Protein AF-A0AAE3G8G1-F1 (afdb_monomer_lite)

Secondary structure (DSSP, 8-state):
--HHHHHHHHHHHHHHHHHHHHHHHHHHHHHHHHHHS-S---HHHHHHHHHHHHHHHHHHHHHHHHHHHHHHHHHHHHHHHHHHHHHHHHHT-PPPHHHHHHHHHHHHHHHHHHHHHHHHHHHHHHHHHHHHHHH--

pLDDT: mean 70.7, std 9.09, range [40.38, 85.81]

Radius of gyration: 21.9 Å; chains: 1; bounding box: 63×30×54 Å

Foldseek 3Di:
DPPVVVVVVVVVVVVVVVCLVVVLVVVVVVLVVDLVPDPDDDPVVSVVSVVVNVVVVVLSVQLVVQLVVLVVVLVVVVVVVVVCCVCCVVVPDHDDPVVVVVSVVVSVVSSVCSNCVSVVVVVVVVVVVVVVVVVVD

Organism: NCBI:txid414046

Structure (mmCIF, N/CA/C/O backbone):
data_AF-A0AAE3G8G1-F1
#
_entry.id   AF-A0AAE3G8G1-F1
#
loop_
_atom_site.group_PDB
_atom_site.id
_atom_site.type_symbol
_atom_site.label_atom_id
_atom_site.label_alt_id
_atom_site.label_comp_id
_atom_site.label_asym_id
_atom_site.label_entity_id
_atom_site.label_seq_id
_atom_site.pdbx_PDB_ins_code
_atom_site.Cartn_x
_atom_site.Cartn_y
_atom_site.Cartn_z
_atom_site.occupancy
_atom_site.B_iso_or_equiv
_atom_site.auth_seq_id
_atom_site.auth_comp_id
_atom_site.auth_asym_id
_atom_site.auth_atom_id
_atom_site.pdbx_PDB_model_num
ATOM 1 N N . MET A 1 1 ? 11.508 15.624 -24.464 1.00 40.38 1 MET A N 1
ATOM 2 C CA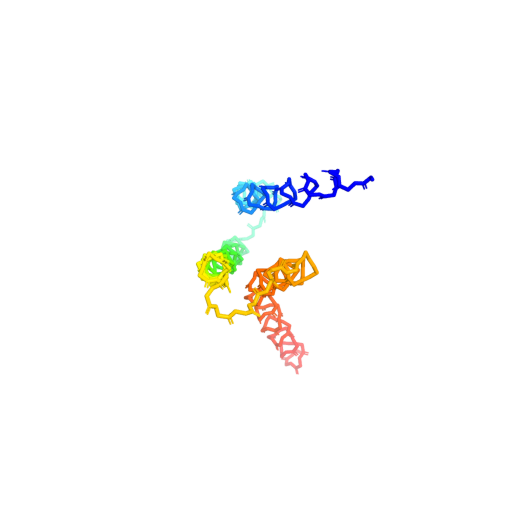 . MET A 1 1 ? 10.671 16.016 -23.299 1.00 40.38 1 MET A CA 1
ATOM 3 C C . MET A 1 1 ? 10.308 14.791 -22.432 1.00 40.38 1 MET A C 1
ATOM 5 O O . MET A 1 1 ? 9.138 14.496 -22.255 1.00 40.38 1 MET A O 1
ATOM 9 N N . THR A 1 2 ? 11.286 14.052 -21.883 1.00 49.50 2 THR A N 1
ATOM 10 C CA . THR A 1 2 ? 11.066 12.715 -21.257 1.00 49.50 2 THR A CA 1
ATOM 11 C C . THR A 1 2 ? 11.574 12.580 -19.811 1.00 49.50 2 THR A C 1
ATOM 13 O O . THR A 1 2 ? 11.346 11.559 -19.169 1.00 49.50 2 THR A O 1
ATOM 16 N N . ASN A 1 3 ? 12.218 13.611 -19.249 1.00 48.66 3 ASN A N 1
ATOM 17 C CA . ASN A 1 3 ? 12.781 13.559 -17.889 1.00 48.66 3 ASN A CA 1
ATOM 18 C C . ASN A 1 3 ? 11.755 13.832 -16.769 1.00 48.66 3 ASN A C 1
ATOM 20 O O . ASN A 1 3 ? 11.945 13.409 -15.627 1.00 48.66 3 ASN A O 1
ATOM 24 N N . SER A 1 4 ? 10.662 14.536 -17.071 1.00 52.16 4 SER A N 1
ATOM 25 C CA . SER A 1 4 ? 9.677 14.967 -16.066 1.00 52.16 4 SER A CA 1
ATOM 26 C C . SER A 1 4 ? 8.727 13.844 -15.639 1.00 52.16 4 SER A C 1
ATOM 28 O O . SER A 1 4 ? 8.333 13.777 -14.475 1.00 52.16 4 SER A O 1
ATOM 30 N N . THR A 1 5 ? 8.411 12.918 -16.546 1.00 53.00 5 THR A N 1
ATOM 31 C CA . THR A 1 5 ? 7.528 11.769 -16.293 1.00 53.00 5 THR A CA 1
ATOM 32 C C . THR A 1 5 ? 8.173 10.752 -15.352 1.00 53.00 5 THR A C 1
ATOM 34 O O . THR A 1 5 ? 7.541 10.335 -14.387 1.00 53.00 5 THR A O 1
ATOM 37 N N . HIS A 1 6 ? 9.464 10.449 -15.527 1.00 52.62 6 HIS A N 1
ATOM 38 C CA . HIS A 1 6 ? 10.210 9.535 -14.648 1.00 52.62 6 HIS A CA 1
ATOM 39 C C . HIS A 1 6 ? 10.344 10.051 -13.205 1.00 52.62 6 HIS A C 1
ATOM 41 O O . HIS A 1 6 ? 10.231 9.283 -12.242 1.00 52.62 6 HIS A O 1
ATOM 47 N N . LYS A 1 7 ? 10.558 11.365 -13.040 1.00 58.09 7 LYS A N 1
ATOM 48 C CA . LYS A 1 7 ? 10.543 12.023 -11.723 1.00 58.09 7 LYS A CA 1
ATOM 49 C C . LYS A 1 7 ? 9.142 11.991 -11.110 1.00 58.09 7 LYS A C 1
ATOM 51 O O . LYS A 1 7 ? 9.017 11.743 -9.913 1.00 58.09 7 LYS A O 1
ATOM 56 N N . GLY A 1 8 ? 8.107 12.179 -11.930 1.00 60.53 8 GLY A N 1
ATOM 57 C CA . GLY A 1 8 ? 6.704 12.068 -11.533 1.00 60.53 8 GLY A CA 1
ATOM 58 C C . GLY A 1 8 ? 6.363 10.694 -10.958 1.00 60.53 8 GLY A C 1
ATOM 59 O O . GLY A 1 8 ? 5.863 10.619 -9.840 1.00 60.53 8 GLY A O 1
ATOM 60 N N . THR A 1 9 ? 6.715 9.607 -11.650 1.00 58.88 9 THR A N 1
ATOM 61 C CA . THR A 1 9 ? 6.405 8.236 -11.208 1.00 58.88 9 THR A CA 1
ATOM 62 C C . THR A 1 9 ? 7.154 7.843 -9.934 1.00 58.88 9 THR A C 1
ATOM 64 O O . THR A 1 9 ? 6.548 7.285 -9.020 1.00 58.88 9 THR A O 1
ATOM 67 N N . LYS A 1 10 ? 8.449 8.185 -9.811 1.00 59.44 10 LYS A N 1
ATOM 68 C CA . LYS A 1 10 ? 9.209 7.951 -8.565 1.00 59.44 10 LYS A CA 1
ATOM 69 C C . LYS A 1 10 ? 8.619 8.724 -7.389 1.00 59.44 10 LYS A C 1
ATOM 71 O O . LYS A 1 10 ? 8.489 8.175 -6.296 1.00 59.44 10 LYS A O 1
ATOM 76 N N . ARG A 1 11 ? 8.248 9.989 -7.610 1.00 67.19 11 ARG A N 1
ATOM 77 C CA . ARG A 1 11 ? 7.630 10.830 -6.581 1.00 67.19 11 ARG A CA 1
ATOM 78 C C . ARG A 1 11 ? 6.263 10.289 -6.174 1.00 67.19 11 ARG A C 1
ATOM 80 O O . ARG A 1 11 ? 5.976 10.271 -4.984 1.00 67.19 11 ARG A O 1
ATOM 87 N N . LEU A 1 12 ? 5.478 9.791 -7.128 1.00 64.62 12 LEU A N 1
ATOM 88 C CA . LEU A 1 12 ? 4.185 9.163 -6.872 1.00 64.62 12 LEU A CA 1
ATOM 89 C C . LEU A 1 12 ? 4.342 7.894 -6.027 1.00 64.62 12 LEU A C 1
ATOM 91 O O . LEU A 1 12 ? 3.682 7.772 -5.008 1.00 64.62 12 LEU A O 1
ATOM 95 N N . ALA A 1 13 ? 5.266 6.997 -6.383 1.00 60.00 13 ALA A N 1
ATOM 96 C CA . ALA A 1 13 ? 5.528 5.779 -5.613 1.00 60.00 13 ALA A CA 1
ATOM 97 C C . ALA A 1 13 ? 5.978 6.093 -4.174 1.00 60.00 13 ALA A C 1
ATOM 99 O O . ALA A 1 13 ? 5.420 5.566 -3.214 1.00 60.00 13 ALA A O 1
ATOM 100 N N . MET A 1 14 ? 6.928 7.020 -4.016 1.00 64.50 14 MET A N 1
ATOM 101 C CA . MET A 1 14 ? 7.360 7.546 -2.714 1.00 64.50 14 MET A CA 1
ATOM 102 C C . MET A 1 14 ? 6.203 8.152 -1.911 1.00 64.50 14 MET A C 1
ATOM 104 O O . MET A 1 14 ? 6.114 7.970 -0.698 1.00 64.50 14 MET A O 1
ATOM 108 N N . GLN A 1 15 ? 5.321 8.893 -2.579 1.00 69.56 15 GLN A N 1
ATOM 109 C CA . GLN A 1 15 ? 4.169 9.531 -1.957 1.00 69.56 15 GLN A CA 1
ATOM 110 C C . GLN A 1 15 ? 3.117 8.500 -1.541 1.00 69.56 15 GLN A C 1
ATOM 112 O O . GLN A 1 15 ? 2.589 8.615 -0.441 1.00 69.56 15 GLN A O 1
ATOM 117 N N . THR A 1 16 ? 2.884 7.457 -2.338 1.00 63.88 16 THR A N 1
ATOM 118 C CA . THR A 1 16 ? 2.032 6.319 -1.973 1.00 63.88 16 THR A CA 1
ATOM 119 C C . THR A 1 16 ? 2.571 5.605 -0.739 1.00 63.88 16 THR A C 1
ATOM 121 O O . THR A 1 16 ? 1.811 5.380 0.196 1.00 63.88 16 THR A O 1
ATOM 124 N N . VAL A 1 17 ? 3.879 5.322 -0.679 1.00 63.50 17 VAL A N 1
ATOM 125 C CA . VAL A 1 17 ? 4.515 4.706 0.501 1.00 63.50 17 VAL A CA 1
ATOM 126 C C . VAL A 1 17 ? 4.356 5.598 1.734 1.00 63.50 17 VAL A C 1
ATOM 128 O O . VAL A 1 17 ? 3.916 5.126 2.778 1.00 63.50 17 VAL A O 1
ATOM 131 N N . ARG A 1 18 ? 4.641 6.903 1.615 1.00 66.06 18 ARG A N 1
ATOM 132 C CA . ARG A 1 18 ? 4.462 7.860 2.721 1.00 66.06 18 ARG A CA 1
ATOM 133 C C . ARG A 1 18 ? 3.015 7.930 3.197 1.00 66.06 18 ARG A C 1
ATOM 135 O O . ARG A 1 18 ? 2.773 7.899 4.399 1.00 66.06 18 ARG A O 1
ATOM 142 N N . LEU A 1 19 ? 2.060 8.011 2.272 1.00 68.06 19 LEU A N 1
ATOM 143 C CA . LEU A 1 19 ? 0.637 8.056 2.600 1.00 68.06 19 LEU A CA 1
ATOM 144 C C . LEU A 1 19 ? 0.190 6.769 3.275 1.00 68.06 19 LEU A C 1
ATOM 146 O O . LEU A 1 19 ? -0.519 6.824 4.269 1.00 68.06 19 LEU A O 1
ATOM 150 N N . ALA A 1 20 ? 0.630 5.617 2.792 1.00 61.53 20 ALA A N 1
ATOM 151 C CA . ALA A 1 20 ? 0.200 4.361 3.367 1.00 61.53 20 ALA A CA 1
ATOM 152 C C . ALA A 1 20 ? 0.884 4.046 4.726 1.00 61.53 20 ALA A C 1
ATOM 154 O O . ALA A 1 20 ? 0.337 3.275 5.504 1.00 61.53 20 ALA A O 1
ATOM 155 N N . VAL A 1 21 ? 1.953 4.753 5.121 1.00 67.44 21 VAL A N 1
ATOM 156 C CA . VAL A 1 21 ? 2.401 4.793 6.535 1.00 67.44 21 VAL A CA 1
ATOM 157 C C . VAL A 1 21 ? 1.618 5.822 7.366 1.00 67.44 21 VAL A C 1
ATOM 159 O O . VAL A 1 21 ? 1.235 5.544 8.501 1.00 67.44 21 VAL A O 1
ATOM 162 N N . ALA A 1 22 ? 1.368 7.017 6.823 1.00 69.81 22 ALA A N 1
ATOM 163 C CA . ALA A 1 22 ? 0.800 8.136 7.579 1.00 69.81 22 ALA A CA 1
ATOM 164 C C . ALA A 1 22 ? -0.723 8.035 7.796 1.00 69.81 22 ALA A C 1
ATOM 166 O O . ALA A 1 22 ? -1.237 8.406 8.852 1.00 69.81 22 ALA A O 1
ATOM 167 N N . VAL A 1 23 ? -1.464 7.533 6.806 1.00 73.19 23 VAL A N 1
ATOM 168 C CA . VAL A 1 23 ? -2.935 7.478 6.820 1.00 73.19 23 VAL A CA 1
ATOM 169 C C . VAL A 1 23 ? -3.480 6.607 7.961 1.00 73.19 23 VAL A C 1
ATOM 171 O O . VAL A 1 23 ? -4.374 7.091 8.659 1.00 73.19 23 VAL A O 1
ATOM 174 N N . PRO A 1 24 ? -2.957 5.392 8.239 1.00 63.59 24 PRO A N 1
ATOM 175 C CA . PRO A 1 24 ? -3.430 4.578 9.362 1.00 63.59 24 PRO A CA 1
ATOM 176 C C . PRO A 1 24 ? -3.324 5.289 10.710 1.00 63.59 24 PRO A C 1
ATOM 178 O O . PRO A 1 24 ? -4.245 5.193 11.517 1.00 63.59 24 PRO A O 1
ATOM 181 N N . GLN A 1 25 ? -2.243 6.046 10.933 1.00 69.81 25 GLN A N 1
ATOM 182 C CA . GLN A 1 25 ? -2.028 6.785 12.179 1.00 69.81 25 GLN A CA 1
ATOM 183 C C . GLN A 1 25 ? -3.032 7.931 12.348 1.00 69.81 25 GLN A C 1
ATOM 185 O O . GLN A 1 25 ? -3.586 8.137 13.425 1.00 69.81 25 GLN A O 1
ATOM 190 N N . VAL A 1 26 ? -3.316 8.675 11.277 1.00 77.06 26 VAL A N 1
ATOM 191 C CA . VAL A 1 26 ? -4.297 9.769 11.336 1.00 77.06 26 VAL A CA 1
ATOM 192 C C . VAL A 1 26 ? -5.710 9.222 11.528 1.00 77.06 26 VAL A C 1
ATOM 194 O O . VAL A 1 26 ? -6.487 9.779 12.305 1.00 77.06 26 VAL A O 1
ATOM 197 N N . VAL A 1 27 ? -6.054 8.128 10.844 1.00 71.81 27 VAL A N 1
ATOM 198 C CA . VAL A 1 27 ? -7.362 7.478 10.985 1.00 71.81 27 VAL A CA 1
ATOM 199 C C . VAL A 1 27 ? -7.538 6.918 12.394 1.00 71.81 27 VAL A C 1
ATOM 201 O O . VAL A 1 27 ? -8.585 7.158 12.989 1.00 71.81 27 VAL A O 1
ATOM 204 N N . SER A 1 28 ? -6.530 6.253 12.966 1.00 64.25 28 SER A N 1
ATOM 205 C CA . SER A 1 28 ? -6.617 5.704 14.324 1.00 64.25 28 SER A CA 1
ATOM 206 C C . SER A 1 28 ? -6.800 6.801 15.375 1.00 64.25 28 SER A C 1
ATOM 208 O O . SER A 1 28 ? -7.711 6.704 16.196 1.00 64.25 28 SER A O 1
ATOM 210 N N . ILE A 1 29 ? -6.036 7.897 15.295 1.00 77.44 29 ILE A N 1
ATOM 211 C CA . ILE A 1 29 ? -6.197 9.055 16.190 1.00 77.44 29 ILE A CA 1
ATOM 212 C C . ILE A 1 29 ? -7.592 9.677 16.037 1.00 77.44 29 ILE A C 1
ATOM 214 O O . ILE A 1 29 ? -8.221 10.036 17.032 1.00 77.44 29 ILE A O 1
ATOM 218 N N . ARG A 1 30 ? -8.112 9.797 14.807 1.00 71.50 30 ARG A N 1
ATOM 219 C CA . ARG A 1 30 ? -9.462 10.335 14.560 1.00 71.50 30 ARG A CA 1
ATOM 220 C C . ARG A 1 30 ? -10.560 9.412 15.074 1.00 71.50 30 ARG A C 1
ATOM 222 O O . ARG A 1 30 ? -11.529 9.913 15.629 1.00 71.50 30 ARG A O 1
ATOM 229 N N . MET A 1 31 ? -10.409 8.097 14.935 1.00 65.50 31 MET A N 1
ATOM 230 C CA . MET A 1 31 ? -11.345 7.124 15.505 1.00 65.50 31 MET A CA 1
ATOM 231 C C . MET A 1 31 ? -11.319 7.165 17.034 1.00 65.50 31 MET A C 1
ATOM 233 O O . MET A 1 31 ? -12.380 7.196 17.648 1.00 65.50 31 MET A O 1
ATOM 237 N N . ALA A 1 32 ? -10.132 7.251 17.642 1.00 68.38 32 ALA A N 1
ATOM 238 C CA . ALA A 1 32 ? -9.988 7.410 19.086 1.00 68.38 32 ALA A CA 1
ATOM 239 C C . ALA A 1 32 ? -10.665 8.699 19.575 1.00 68.38 32 ALA A C 1
ATOM 241 O O . ALA A 1 32 ? -11.446 8.658 20.518 1.00 68.38 32 ALA A O 1
ATOM 242 N N . ARG A 1 33 ? -10.452 9.831 18.888 1.00 68.56 33 ARG A N 1
ATOM 243 C CA . ARG A 1 33 ? -11.153 11.087 19.203 1.00 68.56 33 ARG A CA 1
ATOM 244 C C . ARG A 1 33 ? -12.664 10.954 19.043 1.00 68.56 33 ARG A C 1
ATOM 246 O O . ARG A 1 33 ? -13.385 11.345 19.940 1.00 68.56 33 ARG A O 1
ATOM 253 N N . MET A 1 34 ? -13.153 10.349 17.964 1.00 64.88 34 MET A N 1
ATOM 254 C CA . MET A 1 34 ? -14.592 10.164 17.738 1.00 64.88 34 MET A CA 1
ATOM 255 C C . MET A 1 34 ? -15.246 9.295 18.826 1.00 64.88 34 MET A C 1
ATOM 257 O O . MET A 1 34 ? -16.339 9.614 19.282 1.00 64.88 34 MET A O 1
ATOM 261 N N . ALA A 1 35 ? -14.549 8.257 19.300 1.00 66.06 35 ALA A N 1
ATOM 262 C CA . ALA A 1 35 ? -14.986 7.444 20.435 1.00 66.06 35 ALA A CA 1
ATOM 263 C C . ALA A 1 35 ? -15.009 8.228 21.764 1.00 66.06 35 ALA A C 1
ATOM 265 O O . ALA A 1 35 ? -15.806 7.911 22.645 1.00 66.06 35 ALA A O 1
ATOM 266 N N . LEU A 1 36 ? -14.153 9.246 21.901 1.00 67.75 36 LEU A N 1
ATOM 267 C CA . LEU A 1 36 ? -14.043 10.103 23.086 1.00 67.75 36 LEU A CA 1
ATOM 268 C C . LEU A 1 36 ? -14.943 11.356 23.031 1.00 67.75 36 LEU A C 1
ATOM 270 O O . LEU A 1 36 ? -15.239 11.921 24.077 1.00 67.75 36 LEU A O 1
ATOM 274 N N . SER A 1 37 ? -15.373 11.805 21.846 1.00 65.31 37 SER A N 1
ATOM 275 C CA . SER A 1 37 ? -16.040 13.106 21.629 1.00 65.31 37 SER A CA 1
ATOM 276 C C . SER A 1 37 ? -17.573 13.055 21.503 1.00 65.31 37 SER A C 1
ATOM 278 O O . SER A 1 37 ? -18.168 14.038 21.072 1.00 65.31 37 SER A O 1
ATOM 280 N N . GLY A 1 38 ? -18.238 11.937 21.799 1.00 61.78 38 GLY A N 1
ATOM 281 C CA . GLY A 1 38 ? -19.642 11.760 21.395 1.00 61.78 38 GLY A CA 1
ATOM 282 C C . GLY A 1 38 ? -20.664 12.715 22.049 1.00 61.78 38 GLY A C 1
ATOM 283 O O . GLY A 1 38 ? -20.483 13.106 23.201 1.00 61.78 38 GLY A O 1
ATOM 284 N N . PRO A 1 39 ? -21.823 12.967 21.403 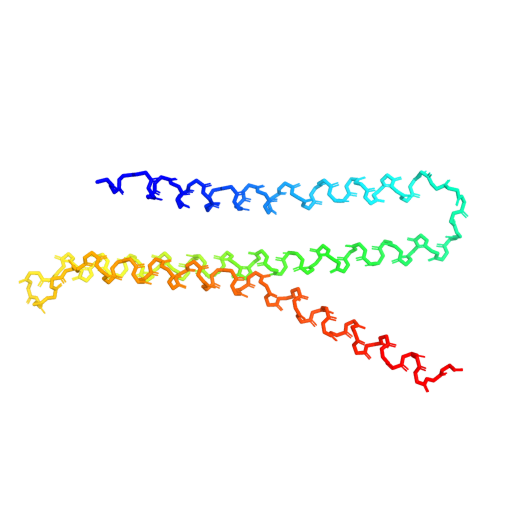1.00 69.38 39 PRO A N 1
ATOM 285 C CA . PRO A 1 39 ? -23.109 12.958 22.090 1.00 69.38 39 PRO A CA 1
ATOM 286 C C . PRO A 1 39 ? -23.436 11.493 22.446 1.00 69.38 39 PRO A C 1
ATOM 288 O O . PRO A 1 39 ? -23.815 10.693 21.599 1.00 69.38 39 PRO A O 1
ATOM 291 N N . ASN A 1 40 ? -23.139 11.138 23.695 1.00 60.56 40 ASN A N 1
ATOM 292 C CA . ASN A 1 40 ? -23.409 9.894 24.435 1.00 60.56 40 ASN A CA 1
ATOM 293 C C . ASN A 1 40 ? -23.718 8.578 23.650 1.00 60.56 40 ASN A C 1
ATOM 295 O O . ASN A 1 40 ? -24.827 8.053 23.748 1.00 60.56 40 ASN A O 1
ATOM 299 N N . PRO A 1 41 ? -22.743 7.978 22.933 1.00 64.19 41 PRO A N 1
ATOM 300 C CA . PRO A 1 41 ? -22.876 6.627 22.374 1.00 64.19 41 PRO A CA 1
ATOM 301 C C . PRO A 1 41 ? -22.974 5.571 23.487 1.00 64.19 41 PRO A C 1
ATOM 303 O O . PRO A 1 41 ? -22.227 5.641 24.477 1.00 64.19 41 PRO A O 1
ATOM 306 N N . THR A 1 42 ? -23.853 4.575 23.316 1.00 67.94 42 THR A N 1
ATOM 307 C CA . THR A 1 42 ? -24.026 3.480 24.289 1.00 67.94 42 THR A CA 1
ATOM 308 C C . THR A 1 42 ? -22.761 2.616 24.388 1.00 67.94 42 THR A C 1
ATOM 310 O O . THR A 1 42 ? -21.903 2.629 23.503 1.00 67.94 42 THR A O 1
ATOM 313 N N . SER A 1 43 ? -22.604 1.853 25.475 1.00 70.12 43 SER A N 1
ATOM 314 C CA . SER A 1 43 ? -21.441 0.967 25.669 1.00 70.12 43 SER A CA 1
ATOM 315 C C . SER A 1 43 ? -21.264 -0.031 24.517 1.00 70.12 43 SER A C 1
ATOM 317 O O . SER A 1 43 ? -20.140 -0.275 24.083 1.00 70.12 43 SER A O 1
ATOM 319 N N . ARG A 1 44 ? -22.376 -0.532 23.966 1.00 69.81 44 ARG A N 1
ATOM 320 C CA . ARG A 1 44 ? -22.406 -1.454 22.825 1.00 69.81 44 ARG A CA 1
ATOM 321 C C . ARG A 1 44 ? -21.872 -0.816 21.541 1.00 69.81 44 ARG A C 1
ATOM 323 O O . ARG A 1 44 ? -21.077 -1.445 20.845 1.00 69.81 44 ARG A O 1
ATOM 330 N N . ASP A 1 45 ? -22.241 0.434 21.267 1.00 68.75 45 ASP A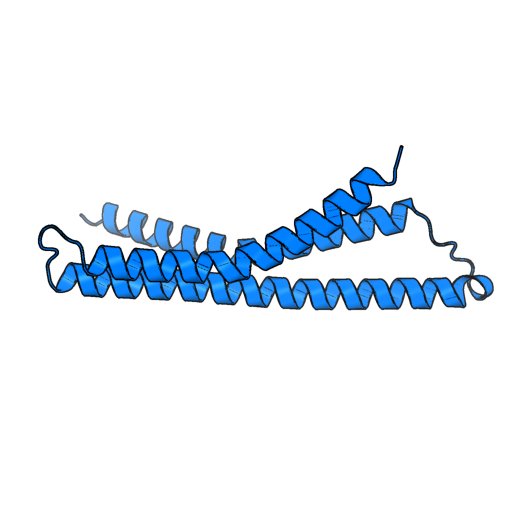 N 1
ATOM 331 C CA . ASP A 1 45 ? -21.783 1.157 20.073 1.00 68.75 45 ASP A CA 1
ATOM 332 C C . ASP A 1 45 ? -20.271 1.404 20.109 1.00 68.75 45 ASP A C 1
ATOM 334 O O . ASP A 1 45 ? -19.595 1.295 19.088 1.00 68.75 45 ASP A O 1
ATOM 338 N N . ARG A 1 46 ? -19.707 1.672 21.296 1.00 71.56 46 ARG A N 1
ATOM 339 C CA . ARG A 1 46 ? -18.254 1.857 21.470 1.00 71.56 46 ARG A CA 1
ATOM 340 C C . ARG A 1 46 ? -17.486 0.572 21.178 1.00 71.56 46 ARG A C 1
ATOM 342 O O . ARG A 1 46 ? -16.477 0.617 20.474 1.00 71.56 46 ARG A O 1
ATOM 349 N N . THR A 1 47 ? -17.963 -0.563 21.688 1.00 73.50 47 THR A N 1
ATOM 350 C CA . THR A 1 47 ? -17.349 -1.873 21.434 1.00 73.50 47 THR A CA 1
ATOM 351 C C . THR A 1 47 ? -17.410 -2.239 19.952 1.00 73.50 47 THR A C 1
ATOM 353 O O . THR A 1 47 ? -16.404 -2.667 19.387 1.00 73.50 47 THR A O 1
ATOM 356 N N . GLU A 1 48 ? -18.547 -2.007 19.291 1.00 72.25 48 GLU A N 1
ATOM 357 C CA . GLU A 1 48 ? -18.693 -2.272 17.855 1.00 72.25 48 GLU A CA 1
ATOM 358 C C . GLU A 1 48 ? -17.806 -1.345 17.008 1.00 72.25 48 GLU A C 1
ATOM 360 O O . GLU A 1 48 ? -17.186 -1.778 16.035 1.00 72.25 48 GLU A O 1
ATOM 365 N N . PHE A 1 49 ? -17.655 -0.079 17.408 1.00 72.88 49 PHE A N 1
ATOM 366 C CA . PHE A 1 49 ? -16.770 0.863 16.725 1.00 72.88 49 PHE A CA 1
ATOM 367 C C . PHE A 1 49 ? -15.292 0.478 16.862 1.00 72.88 49 PHE A C 1
ATOM 369 O O . PHE A 1 49 ? -14.542 0.556 15.885 1.00 72.88 49 PHE A O 1
ATOM 376 N N . GLN A 1 50 ? -14.868 0.023 18.048 1.00 75.88 50 GLN A N 1
ATOM 377 C CA . GLN A 1 50 ? -13.513 -0.496 18.251 1.00 75.88 50 GL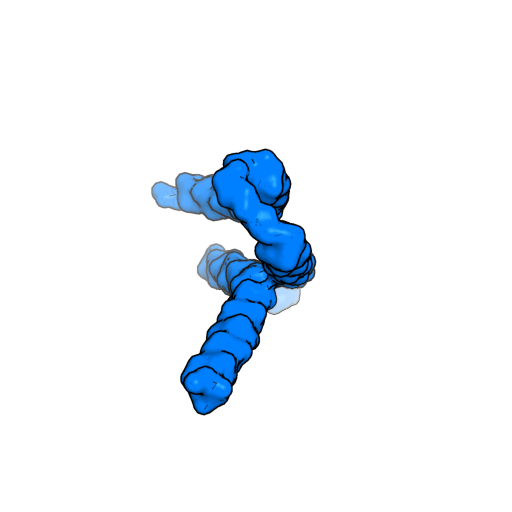N A CA 1
ATOM 378 C C . GLN A 1 50 ? -13.259 -1.744 17.408 1.00 75.88 50 GLN A C 1
ATOM 380 O O . GLN A 1 50 ? -12.229 -1.824 16.737 1.00 75.88 50 GLN A O 1
ATOM 385 N N . ARG A 1 51 ? -14.219 -2.674 17.370 1.00 77.56 51 ARG A N 1
ATOM 386 C CA . ARG A 1 51 ? -14.142 -3.876 16.536 1.00 77.56 51 ARG A CA 1
ATOM 387 C C . ARG A 1 51 ? -14.018 -3.529 15.052 1.00 77.56 51 ARG A C 1
ATOM 389 O O . ARG A 1 51 ? -13.093 -3.995 14.394 1.00 77.56 51 ARG A O 1
ATOM 396 N N . MET A 1 52 ? -14.882 -2.656 14.532 1.00 77.06 52 MET A N 1
ATOM 397 C CA . MET A 1 52 ? -14.796 -2.203 13.139 1.00 77.06 52 MET A CA 1
ATOM 398 C C . MET A 1 52 ? -13.481 -1.476 12.834 1.00 77.06 52 MET A C 1
ATOM 400 O O . MET A 1 52 ? -12.954 -1.589 11.726 1.00 77.06 52 MET A O 1
ATOM 404 N N . GLY A 1 53 ? -12.954 -0.703 13.787 1.00 74.88 53 GLY A N 1
ATOM 405 C CA . GLY A 1 53 ? -11.649 -0.057 13.664 1.00 74.88 53 GLY A CA 1
ATOM 406 C C . GLY A 1 53 ? -10.517 -1.072 13.535 1.00 74.88 53 GLY A C 1
ATOM 407 O O . GLY A 1 53 ? -9.722 -0.970 12.600 1.00 74.88 53 GLY A O 1
ATOM 408 N N . ALA A 1 54 ? -10.490 -2.079 14.411 1.00 76.00 54 ALA A N 1
ATOM 409 C CA . ALA A 1 54 ? -9.524 -3.173 14.355 1.00 76.00 54 ALA A CA 1
ATOM 410 C C . ALA A 1 54 ? -9.604 -3.928 13.016 1.00 76.00 54 ALA A C 1
ATOM 412 O O . ALA A 1 54 ? -8.591 -4.065 12.336 1.00 76.00 54 ALA A O 1
ATOM 413 N N . GLU A 1 55 ? -10.810 -4.293 12.563 1.00 76.25 55 GLU A N 1
ATOM 414 C CA . GLU A 1 55 ? -11.021 -4.986 11.281 1.00 76.25 55 GLU A CA 1
ATOM 415 C C . GLU A 1 55 ? -10.501 -4.174 10.076 1.00 76.25 55 GLU A C 1
ATOM 417 O O . GLU A 1 55 ? -9.926 -4.734 9.138 1.00 76.25 55 GLU A O 1
ATOM 422 N N . LYS A 1 56 ? -10.677 -2.843 10.084 1.00 75.81 56 LYS A N 1
ATOM 423 C CA . LYS A 1 56 ? -10.158 -1.951 9.030 1.00 75.81 56 LYS A CA 1
ATOM 424 C C . LYS A 1 56 ? -8.634 -1.827 9.075 1.00 75.81 56 LYS A C 1
ATOM 426 O O . LYS A 1 56 ? -8.007 -1.784 8.016 1.00 75.81 56 LYS A O 1
ATOM 431 N N . LEU A 1 57 ? -8.041 -1.770 10.268 1.00 75.50 57 LEU A N 1
ATOM 432 C CA . LEU A 1 57 ? -6.588 -1.702 10.446 1.00 75.50 57 LEU A CA 1
ATOM 433 C C . LEU A 1 57 ? -5.904 -3.012 10.041 1.00 75.50 57 LEU A C 1
ATOM 435 O O . LEU A 1 57 ? -4.888 -2.973 9.351 1.00 75.50 57 LEU A O 1
ATOM 439 N N . GLU A 1 58 ? -6.481 -4.163 10.379 1.00 77.50 58 GLU A N 1
ATOM 440 C CA . GLU A 1 58 ? -6.001 -5.469 9.912 1.00 77.50 58 GLU A CA 1
ATOM 441 C C . GLU A 1 58 ? -6.050 -5.573 8.386 1.00 77.50 58 GLU A C 1
ATOM 443 O O . GLU A 1 58 ? -5.073 -5.970 7.752 1.00 77.50 58 GLU A O 1
ATOM 448 N N . ALA A 1 59 ? -7.157 -5.139 7.772 1.00 73.94 59 ALA A N 1
ATOM 449 C CA . ALA A 1 59 ? -7.286 -5.101 6.317 1.00 73.94 59 ALA A CA 1
ATOM 450 C C . ALA A 1 59 ? -6.214 -4.251 5.654 1.00 73.94 59 ALA A C 1
ATOM 452 O O . ALA A 1 59 ? -5.678 -4.602 4.598 1.00 73.94 59 ALA A O 1
ATOM 453 N N . PHE A 1 60 ? -5.913 -3.123 6.285 1.00 76.50 60 PHE A N 1
ATOM 454 C CA . PHE A 1 60 ? -4.851 -2.250 5.852 1.00 76.50 60 PHE A CA 1
ATOM 455 C C . PHE A 1 60 ? -3.481 -2.929 5.980 1.00 76.50 60 PHE A C 1
ATOM 457 O O . PHE A 1 60 ? -2.716 -2.925 5.017 1.00 76.50 60 PHE A O 1
ATOM 464 N N . GLY A 1 61 ? -3.189 -3.563 7.118 1.00 72.94 61 GLY A N 1
ATOM 465 C CA . GLY A 1 61 ? -1.941 -4.294 7.352 1.00 72.94 61 GLY A CA 1
ATOM 466 C C . GLY A 1 61 ? -1.716 -5.430 6.350 1.00 72.94 61 GLY A C 1
ATOM 467 O O . GLY A 1 61 ? -0.631 -5.548 5.784 1.00 72.94 61 GLY A O 1
ATOM 468 N N . GLU A 1 62 ? -2.752 -6.214 6.049 1.00 77.31 62 GLU A N 1
ATOM 469 C CA . GLU A 1 62 ? -2.706 -7.250 5.008 1.00 77.31 62 GLU A CA 1
ATOM 470 C C . GLU A 1 62 ? -2.434 -6.666 3.620 1.00 77.31 62 GLU A C 1
ATOM 472 O O . GLU A 1 62 ? -1.612 -7.191 2.869 1.00 77.31 62 GLU A O 1
ATOM 477 N N . SER A 1 63 ? -3.102 -5.559 3.285 1.00 72.31 63 SER A N 1
ATOM 478 C CA . SER A 1 63 ? -2.915 -4.859 2.008 1.00 72.31 63 SER A CA 1
ATOM 479 C C . SER A 1 63 ? -1.493 -4.325 1.879 1.00 72.31 63 SER A C 1
ATOM 481 O O . SER A 1 63 ? -0.867 -4.453 0.829 1.00 72.31 63 SER A O 1
ATOM 483 N N . TRP A 1 64 ? -0.953 -3.780 2.967 1.00 72.31 64 TRP A N 1
ATOM 484 C CA . TRP A 1 64 ? 0.418 -3.298 3.038 1.00 72.31 64 TRP A CA 1
ATOM 485 C C . TRP A 1 64 ? 1.435 -4.430 2.862 1.00 72.31 64 TRP A C 1
ATOM 487 O O . TRP A 1 64 ? 2.347 -4.318 2.044 1.00 72.31 64 TRP A O 1
ATOM 497 N N . ASN A 1 65 ? 1.257 -5.542 3.578 1.00 76.25 65 ASN A N 1
ATOM 498 C CA . ASN A 1 65 ? 2.134 -6.708 3.483 1.00 76.25 65 ASN A CA 1
ATOM 499 C C . ASN A 1 65 ? 2.117 -7.301 2.059 1.00 76.25 65 ASN A C 1
ATOM 501 O O . ASN A 1 65 ? 3.170 -7.554 1.472 1.00 76.25 65 ASN A O 1
ATOM 505 N N . ALA A 1 66 ? 0.934 -7.418 1.450 1.00 78.56 66 ALA A N 1
ATOM 506 C CA . ALA A 1 66 ? 0.782 -7.885 0.074 1.00 78.56 66 ALA A CA 1
ATOM 507 C C . ALA A 1 66 ? 1.495 -6.972 -0.942 1.00 78.56 66 ALA A C 1
ATOM 509 O O . ALA A 1 66 ? 2.197 -7.464 -1.831 1.00 78.56 66 ALA A O 1
ATOM 510 N N . MET A 1 67 ? 1.368 -5.648 -0.796 1.00 74.94 67 MET A N 1
ATOM 511 C CA . MET A 1 67 ? 2.100 -4.680 -1.622 1.00 74.94 67 MET A CA 1
ATOM 512 C C . MET A 1 67 ? 3.614 -4.791 -1.441 1.00 74.94 67 MET A C 1
ATOM 514 O O . MET A 1 67 ? 4.341 -4.785 -2.435 1.00 74.94 67 MET A O 1
ATOM 518 N N . ALA A 1 68 ? 4.091 -4.934 -0.202 1.00 73.69 68 ALA A N 1
ATOM 519 C CA . ALA A 1 68 ? 5.511 -5.092 0.099 1.00 73.69 68 ALA A CA 1
ATOM 520 C C . ALA A 1 68 ? 6.093 -6.349 -0.571 1.00 73.69 68 ALA A C 1
ATOM 522 O O . ALA A 1 68 ? 7.123 -6.269 -1.242 1.00 73.69 68 ALA A O 1
ATOM 523 N N . TRP A 1 69 ? 5.397 -7.488 -0.490 1.00 78.12 69 TRP A N 1
ATOM 524 C CA . TRP A 1 69 ? 5.795 -8.708 -1.201 1.00 78.12 69 TRP A CA 1
ATOM 525 C C . TRP A 1 69 ? 5.825 -8.529 -2.712 1.00 78.12 69 TRP A C 1
ATOM 527 O O . TRP A 1 69 ? 6.737 -9.018 -3.380 1.00 78.12 69 TRP A O 1
ATOM 537 N N . GLN A 1 70 ? 4.843 -7.826 -3.268 1.00 80.25 70 GLN A N 1
ATOM 538 C CA . GLN A 1 70 ? 4.805 -7.583 -4.700 1.00 80.25 70 GLN A CA 1
ATOM 539 C C . GLN A 1 70 ? 5.930 -6.646 -5.158 1.00 80.25 70 GLN A C 1
ATOM 541 O O . GLN A 1 70 ? 6.522 -6.883 -6.210 1.00 80.25 70 GLN A O 1
ATOM 546 N N . MET A 1 71 ? 6.289 -5.641 -4.353 1.00 73.38 71 MET A N 1
ATOM 547 C CA . MET A 1 71 ? 7.466 -4.801 -4.597 1.00 73.38 71 MET A CA 1
ATOM 548 C C . MET A 1 71 ? 8.766 -5.608 -4.538 1.00 73.38 71 MET A C 1
ATOM 550 O O . MET A 1 71 ? 9.626 -5.427 -5.397 1.00 73.38 71 MET A O 1
ATOM 554 N N . LEU A 1 72 ? 8.907 -6.529 -3.579 1.00 79.50 72 LEU A N 1
ATOM 555 C CA . LEU A 1 72 ? 10.069 -7.421 -3.511 1.00 79.50 72 LEU A CA 1
ATOM 556 C C . LEU A 1 72 ? 10.187 -8.289 -4.770 1.00 79.50 72 LEU A C 1
ATOM 558 O O . LEU A 1 72 ? 11.269 -8.372 -5.349 1.00 79.50 72 LEU A O 1
ATOM 562 N N . ARG A 1 73 ? 9.079 -8.874 -5.245 1.00 85.25 73 ARG A N 1
ATOM 563 C CA . ARG A 1 73 ? 9.054 -9.644 -6.502 1.00 85.25 73 ARG A CA 1
ATOM 564 C C . ARG A 1 73 ? 9.408 -8.786 -7.714 1.00 85.25 73 ARG A C 1
ATOM 566 O O . ARG A 1 73 ? 10.178 -9.223 -8.563 1.00 85.25 73 ARG A O 1
ATOM 573 N N . ALA A 1 74 ? 8.887 -7.562 -7.782 1.00 78.19 74 ALA A N 1
ATOM 574 C CA . ALA A 1 74 ? 9.208 -6.627 -8.855 1.00 78.19 74 ALA A CA 1
ATOM 575 C C . ALA A 1 74 ? 10.700 -6.250 -8.864 1.00 78.19 74 ALA A C 1
ATOM 577 O O . ALA A 1 74 ? 11.314 -6.228 -9.927 1.00 78.19 74 ALA A O 1
ATOM 578 N N . ASN A 1 75 ? 11.298 -6.025 -7.689 1.00 78.38 75 ASN A N 1
ATOM 579 C CA . ASN A 1 75 ? 12.734 -5.772 -7.567 1.00 78.38 75 ASN A CA 1
ATOM 580 C C . ASN A 1 75 ? 13.568 -6.983 -7.996 1.00 78.38 75 ASN A C 1
ATOM 582 O O . ASN A 1 75 ? 14.536 -6.812 -8.726 1.00 78.38 75 ASN A O 1
ATOM 586 N N . GLN A 1 76 ? 13.187 -8.204 -7.605 1.00 84.62 76 GLN A N 1
ATOM 587 C CA . GLN A 1 76 ? 13.876 -9.419 -8.058 1.00 84.62 76 GLN A CA 1
ATOM 588 C C . GLN A 1 76 ? 13.813 -9.570 -9.583 1.00 84.62 76 GLN A C 1
ATOM 590 O O . GLN A 1 76 ? 14.837 -9.816 -10.216 1.00 84.62 76 GLN A O 1
ATOM 595 N N . ALA A 1 77 ? 12.635 -9.369 -10.182 1.00 84.75 77 ALA A N 1
ATOM 596 C CA . ALA A 1 77 ? 12.457 -9.433 -11.631 1.00 84.75 77 ALA A CA 1
ATOM 597 C C . ALA A 1 77 ? 13.302 -8.380 -12.367 1.00 84.75 77 ALA A C 1
ATOM 599 O O . ALA A 1 77 ? 13.888 -8.682 -13.406 1.00 84.75 77 ALA A O 1
ATOM 600 N N . LEU A 1 78 ? 13.406 -7.170 -11.808 1.00 81.88 78 LEU A N 1
ATOM 601 C CA . LEU A 1 78 ? 14.257 -6.110 -12.343 1.00 81.88 78 LEU A CA 1
ATOM 602 C C . LEU A 1 78 ? 15.748 -6.458 -12.221 1.00 81.88 78 LEU A C 1
ATOM 604 O O . LEU A 1 78 ? 16.492 -6.314 -13.184 1.00 81.88 78 LEU A O 1
ATOM 608 N N . THR A 1 79 ? 16.199 -6.960 -11.072 1.00 83.69 79 THR A N 1
ATOM 609 C CA . THR A 1 79 ? 17.596 -7.385 -10.891 1.00 83.69 79 THR A CA 1
ATOM 610 C C . THR A 1 79 ? 17.969 -8.494 -11.874 1.00 83.69 79 THR A C 1
ATOM 612 O O . THR A 1 79 ? 19.022 -8.425 -12.504 1.00 83.69 79 THR A O 1
ATOM 615 N N . LEU A 1 80 ? 17.091 -9.485 -12.068 1.00 85.81 80 LEU A N 1
ATOM 616 C CA . LEU A 1 80 ? 17.307 -10.556 -13.043 1.00 85.81 80 LEU A CA 1
ATOM 617 C C . LEU A 1 80 ? 17.326 -10.029 -14.481 1.00 85.81 80 LEU A C 1
ATOM 619 O O . LEU A 1 80 ? 18.152 -10.477 -15.274 1.00 85.81 80 LEU A O 1
ATOM 623 N N . SER A 1 81 ? 16.461 -9.069 -14.831 1.00 79.94 81 SER A N 1
ATOM 624 C CA . SER A 1 81 ? 16.468 -8.468 -16.170 1.00 79.94 81 SER A CA 1
ATOM 625 C C . SER A 1 81 ? 17.729 -7.636 -16.415 1.00 79.94 81 SER A C 1
ATOM 627 O O . SER A 1 81 ? 18.296 -7.697 -17.508 1.00 79.94 81 SER A O 1
ATOM 629 N N . MET A 1 82 ? 18.244 -6.948 -15.394 1.00 78.88 82 MET A N 1
ATOM 630 C CA . MET A 1 82 ? 19.535 -6.256 -15.452 1.00 78.88 82 MET A CA 1
ATOM 631 C C . MET A 1 82 ? 20.705 -7.240 -15.583 1.00 78.88 82 MET A C 1
ATOM 633 O O . MET A 1 82 ? 21.551 -7.044 -16.450 1.00 78.88 82 MET A O 1
ATOM 637 N N . MET A 1 83 ? 20.731 -8.332 -14.809 1.00 83.38 83 MET A N 1
ATOM 638 C CA . MET A 1 83 ? 21.748 -9.389 -14.936 1.00 83.38 83 MET A CA 1
ATOM 639 C C . MET A 1 83 ? 21.720 -10.053 -16.319 1.00 83.38 83 MET A C 1
ATOM 641 O O . MET A 1 83 ? 22.760 -10.237 -16.949 1.00 83.38 83 MET A O 1
ATOM 645 N N . ARG A 1 84 ? 20.524 -10.355 -16.838 1.00 81.31 84 ARG A N 1
ATOM 646 C CA . ARG A 1 84 ? 20.332 -10.876 -18.200 1.00 81.31 84 ARG A CA 1
ATOM 647 C C . ARG A 1 84 ? 20.863 -9.897 -19.247 1.00 81.31 84 ARG A C 1
ATOM 649 O O . ARG A 1 84 ? 21.510 -10.320 -20.197 1.00 81.31 84 ARG A O 1
ATOM 656 N N . SER A 1 85 ? 20.611 -8.604 -19.057 1.00 76.00 85 SER A N 1
ATOM 657 C CA . SER A 1 85 ? 21.089 -7.542 -19.949 1.00 76.00 85 SER A CA 1
ATOM 658 C C . SER A 1 85 ? 22.608 -7.369 -19.880 1.00 76.00 85 SER A C 1
ATOM 660 O O . SER A 1 85 ? 23.232 -7.086 -20.895 1.00 76.00 85 SER A O 1
ATOM 662 N N . TRP A 1 86 ? 23.218 -7.591 -18.715 1.00 79.25 86 TRP A N 1
ATOM 663 C CA . TRP A 1 86 ? 24.672 -7.553 -18.536 1.00 79.25 86 TRP A CA 1
ATOM 664 C C . TRP A 1 86 ? 25.382 -8.661 -19.324 1.00 79.25 86 TRP A C 1
ATOM 666 O O . TRP A 1 86 ? 26.400 -8.413 -19.963 1.00 79.25 86 TRP A O 1
ATOM 676 N N . TRP A 1 87 ? 24.816 -9.872 -19.348 1.00 76.81 87 TRP A N 1
ATOM 677 C CA . TRP A 1 87 ? 25.333 -10.983 -20.160 1.00 76.81 87 TRP A CA 1
ATOM 678 C C . TRP A 1 87 ? 24.762 -11.033 -21.586 1.00 76.81 87 TRP A C 1
ATOM 680 O O . TRP A 1 87 ? 25.183 -11.863 -22.388 1.00 76.81 87 TRP A O 1
ATOM 690 N N . SER A 1 88 ? 23.847 -10.128 -21.944 1.00 67.12 88 SER A N 1
ATOM 691 C CA . SER A 1 88 ? 23.223 -10.057 -23.272 1.00 67.12 88 SER A CA 1
ATOM 692 C C . SER A 1 88 ? 24.203 -9.977 -24.449 1.00 67.12 88 SER A C 1
ATOM 694 O O . SER A 1 88 ? 23.887 -10.575 -25.478 1.00 67.12 88 SER A O 1
ATOM 696 N N . PRO A 1 89 ? 25.358 -9.282 -24.378 1.00 68.56 89 PRO A N 1
ATOM 697 C CA . PRO A 1 89 ? 26.292 -9.255 -25.504 1.00 68.56 89 PRO A CA 1
ATOM 698 C C . PRO A 1 89 ? 26.767 -10.656 -25.924 1.00 68.56 89 PRO A C 1
ATOM 700 O O . PRO A 1 89 ? 27.091 -10.859 -27.087 1.00 68.56 89 PRO A O 1
ATOM 703 N N . TRP A 1 90 ? 26.729 -11.632 -25.008 1.00 70.06 90 TRP A N 1
ATOM 704 C CA . TRP A 1 90 ? 27.055 -13.036 -25.271 1.00 70.06 90 TRP A CA 1
ATOM 705 C C . TRP A 1 90 ? 25.852 -13.898 -25.705 1.00 70.06 90 TRP A C 1
ATOM 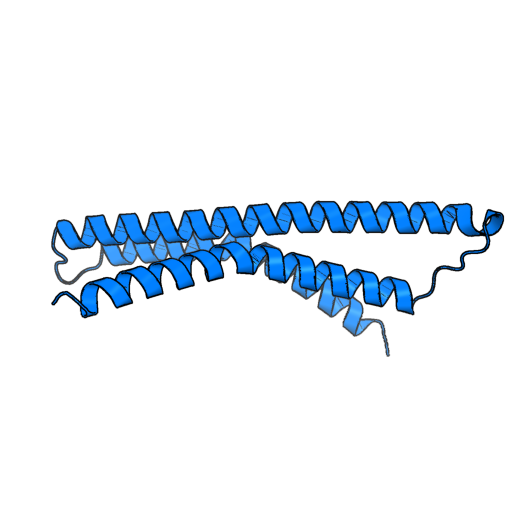707 O O . TRP A 1 90 ? 26.061 -14.985 -26.232 1.00 70.06 90 TRP A O 1
ATOM 717 N N . PHE A 1 91 ? 24.603 -13.443 -25.513 1.00 67.25 91 PHE A N 1
ATOM 718 C CA . PHE A 1 91 ? 23.383 -14.249 -25.733 1.00 67.25 91 PHE A CA 1
ATOM 719 C C . PHE A 1 91 ? 22.279 -13.555 -26.564 1.00 67.25 91 PHE A C 1
ATOM 721 O O . PHE A 1 91 ? 21.153 -14.047 -26.620 1.00 67.25 91 PHE A O 1
ATOM 728 N N . GLY A 1 92 ? 22.579 -12.424 -27.215 1.00 56.06 92 GLY A N 1
ATOM 729 C CA . GLY A 1 92 ? 21.762 -11.843 -28.293 1.00 56.06 92 GLY A CA 1
ATOM 730 C C . GLY A 1 92 ? 20.495 -11.067 -27.895 1.00 56.06 92 GLY A C 1
ATOM 731 O O . GLY A 1 92 ? 19.591 -10.953 -28.716 1.00 56.06 92 GLY A O 1
ATOM 732 N N . GLY A 1 93 ? 20.381 -10.522 -26.678 1.00 61.00 93 GLY A N 1
ATOM 733 C CA . GLY A 1 93 ? 19.134 -9.896 -26.197 1.00 61.00 93 GLY A CA 1
ATOM 734 C C . GLY A 1 93 ? 19.230 -8.408 -25.850 1.00 61.00 93 GLY A C 1
ATOM 735 O O . GLY A 1 93 ? 19.285 -8.073 -24.671 1.00 61.00 93 GLY A O 1
ATOM 736 N N . GLN A 1 94 ? 19.203 -7.497 -26.829 1.00 60.62 94 GLN A N 1
ATOM 737 C CA . GLN A 1 94 ? 19.297 -6.059 -26.533 1.00 60.62 94 GLN A CA 1
ATOM 738 C C . GLN A 1 94 ? 18.160 -5.579 -25.602 1.00 60.62 94 GLN A C 1
ATOM 740 O O . GLN A 1 94 ? 16.982 -5.736 -25.940 1.00 60.62 94 GLN A O 1
ATOM 745 N N . PRO A 1 95 ? 18.473 -4.952 -24.451 1.00 63.94 95 PRO A N 1
ATOM 746 C CA . PRO A 1 95 ? 17.452 -4.362 -23.595 1.00 63.94 95 PRO A CA 1
ATOM 747 C C . PRO A 1 95 ? 16.790 -3.182 -24.313 1.00 63.94 95 PRO A C 1
ATOM 749 O O . PRO A 1 95 ? 17.446 -2.195 -24.645 1.00 63.94 95 PRO A O 1
ATOM 752 N N . SER A 1 96 ? 15.477 -3.266 -24.540 1.00 76.62 96 SER A N 1
ATOM 753 C CA . SER A 1 96 ? 14.712 -2.170 -25.140 1.00 76.62 96 SER A CA 1
ATOM 754 C C . SER A 1 96 ? 14.097 -1.268 -24.065 1.00 76.62 96 SER A C 1
ATOM 756 O O . SER A 1 96 ? 13.620 -1.729 -23.020 1.00 76.62 96 SER A O 1
ATOM 758 N N . LEU A 1 97 ? 14.045 0.037 -24.338 1.00 73.81 97 LEU A N 1
ATOM 759 C CA . LEU A 1 97 ? 13.355 1.000 -23.475 1.00 73.81 97 LEU A CA 1
ATOM 760 C C . LEU A 1 97 ? 11.862 0.642 -23.320 1.00 73.81 97 LEU A C 1
ATOM 762 O O . LEU A 1 97 ? 11.295 0.781 -22.238 1.00 73.81 97 LEU A O 1
ATOM 766 N N . ALA A 1 98 ? 11.243 0.123 -24.387 1.00 77.44 98 ALA A N 1
ATOM 767 C CA . ALA A 1 98 ? 9.845 -0.301 -24.400 1.00 77.44 98 ALA A CA 1
ATOM 768 C C . ALA A 1 98 ? 9.578 -1.456 -23.419 1.00 77.44 98 ALA A C 1
ATOM 770 O O . ALA A 1 98 ? 8.644 -1.376 -22.621 1.00 77.44 98 ALA A O 1
ATOM 771 N N . SER A 1 99 ? 10.436 -2.482 -23.401 1.00 76.56 99 SER A N 1
ATOM 772 C CA . SER A 1 99 ? 10.312 -3.609 -22.466 1.00 76.56 99 SER A CA 1
ATOM 773 C C . SER A 1 99 ? 10.512 -3.184 -21.011 1.00 76.56 99 SER A C 1
ATOM 775 O O . SER A 1 99 ? 9.779 -3.638 -20.134 1.00 76.56 99 SER A O 1
ATOM 777 N N . ALA A 1 100 ? 11.448 -2.266 -20.741 1.00 75.12 100 ALA A N 1
ATOM 778 C CA . ALA A 1 100 ? 11.638 -1.722 -19.395 1.00 75.12 100 ALA A CA 1
ATOM 779 C C . ALA A 1 100 ? 10.397 -0.944 -18.921 1.00 75.12 100 ALA A C 1
ATOM 781 O O . ALA A 1 100 ? 9.966 -1.069 -17.773 1.00 75.12 100 ALA A O 1
ATOM 782 N N . MET A 1 101 ? 9.782 -0.177 -19.824 1.00 76.62 101 MET A N 1
ATOM 783 C CA . MET A 1 101 ? 8.586 0.609 -19.538 1.00 76.62 101 MET A CA 1
ATOM 784 C C . MET A 1 101 ? 7.352 -0.278 -19.303 1.00 76.62 101 MET A C 1
ATOM 786 O O . MET A 1 101 ? 6.595 -0.032 -18.363 1.00 76.62 101 MET A O 1
ATOM 790 N N . GLN A 1 102 ? 7.185 -1.350 -20.083 1.00 80.25 102 GLN A N 1
ATOM 791 C CA . GLN A 1 102 ? 6.144 -2.362 -19.865 1.00 80.25 102 GLN A CA 1
ATOM 792 C C . GLN A 1 102 ? 6.323 -3.093 -18.527 1.00 80.25 102 GLN A C 1
ATOM 794 O O . GLN A 1 102 ? 5.359 -3.267 -17.782 1.00 80.25 102 GLN A O 1
ATOM 799 N N . GLN A 1 103 ? 7.558 -3.469 -18.180 1.00 79.31 103 GLN A N 1
ATOM 800 C CA . GLN A 1 103 ? 7.865 -4.150 -16.920 1.00 79.31 103 GLN A CA 1
ATOM 801 C C . GLN A 1 103 ? 7.579 -3.245 -15.708 1.00 79.31 103 GLN A C 1
ATOM 803 O O . GLN A 1 103 ? 6.993 -3.694 -14.722 1.00 79.31 103 GLN A O 1
ATOM 808 N N . ALA A 1 104 ? 7.894 -1.948 -15.809 1.00 74.50 104 ALA A N 1
ATOM 809 C CA . ALA A 1 104 ? 7.563 -0.958 -14.785 1.00 74.50 104 ALA A CA 1
ATOM 810 C C . ALA A 1 104 ? 6.045 -0.749 -14.624 1.00 74.50 104 ALA A C 1
ATOM 812 O O . ALA A 1 104 ? 5.552 -0.687 -13.497 1.00 74.50 104 ALA A O 1
ATOM 813 N N . GLN A 1 105 ? 5.292 -0.675 -15.728 1.00 79.62 105 GLN A N 1
ATOM 814 C CA . GLN A 1 105 ? 3.827 -0.571 -15.687 1.00 79.62 105 GLN A CA 1
ATOM 815 C C . GLN A 1 105 ? 3.189 -1.818 -15.064 1.00 79.62 105 GLN A C 1
ATOM 817 O O . GLN A 1 105 ? 2.342 -1.693 -14.180 1.00 79.62 105 GLN A O 1
ATOM 822 N N . GLY A 1 106 ? 3.635 -3.015 -15.456 1.00 78.62 106 GLY A N 1
ATOM 823 C CA . GLY A 1 106 ? 3.157 -4.276 -14.887 1.00 78.62 106 GLY A CA 1
ATOM 824 C C . GLY A 1 106 ? 3.450 -4.398 -13.390 1.00 78.62 106 GLY A C 1
ATOM 825 O O . GLY A 1 106 ? 2.576 -4.789 -12.619 1.00 78.62 106 GLY A O 1
ATOM 826 N N . ALA A 1 107 ? 4.645 -3.991 -12.951 1.00 75.00 107 ALA A N 1
ATOM 827 C CA . ALA A 1 107 ? 4.993 -3.946 -11.533 1.00 75.00 107 ALA A CA 1
ATOM 828 C C . ALA A 1 107 ? 4.097 -2.973 -10.752 1.00 75.00 107 ALA A C 1
ATOM 830 O O . ALA A 1 107 ? 3.586 -3.330 -9.690 1.00 75.00 107 ALA A O 1
ATOM 831 N N . ALA A 1 108 ? 3.857 -1.772 -11.290 1.00 73.81 108 ALA A N 1
ATOM 832 C CA . ALA A 1 108 ? 2.982 -0.783 -10.666 1.00 73.81 108 ALA A CA 1
ATOM 833 C C . ALA A 1 108 ? 1.538 -1.298 -10.534 1.00 73.81 108 ALA A C 1
ATOM 835 O O . ALA A 1 108 ? 0.950 -1.209 -9.455 1.00 73.81 108 ALA A O 1
ATOM 836 N N . LEU A 1 109 ? 0.988 -1.897 -11.595 1.00 80.50 109 LEU A N 1
ATOM 837 C CA . LEU A 1 109 ? -0.340 -2.515 -11.573 1.00 80.50 109 LEU A CA 1
ATOM 838 C C . LEU A 1 109 ? -0.410 -3.697 -10.602 1.00 80.50 109 LEU A C 1
ATOM 840 O O . LEU A 1 109 ? -1.393 -3.834 -9.879 1.00 80.50 109 LEU A O 1
ATOM 844 N N . GLY A 1 110 ? 0.641 -4.515 -10.535 1.00 77.19 110 GLY A N 1
ATOM 845 C CA . GLY A 1 110 ? 0.732 -5.620 -9.587 1.00 77.19 110 GLY A CA 1
ATOM 846 C C . GLY A 1 110 ? 0.687 -5.141 -8.138 1.00 77.19 110 GLY A C 1
ATOM 847 O O . GLY A 1 110 ? -0.065 -5.693 -7.337 1.00 77.19 110 GLY A O 1
ATOM 848 N N . VAL A 1 111 ? 1.455 -4.101 -7.794 1.00 74.69 111 VAL A N 1
ATOM 849 C CA . VAL A 1 111 ? 1.453 -3.513 -6.444 1.00 74.69 111 VAL A CA 1
ATOM 850 C C . VAL A 1 111 ? 0.073 -2.942 -6.114 1.00 74.69 111 VAL A C 1
ATOM 852 O O . VAL A 1 111 ? -0.483 -3.263 -5.068 1.00 74.69 111 VAL A O 1
ATOM 855 N N . LEU A 1 112 ? -0.534 -2.176 -7.024 1.00 75.00 112 LEU A N 1
ATOM 856 C CA . LEU A 1 112 ? -1.891 -1.653 -6.831 1.00 75.00 112 LEU A CA 1
ATOM 857 C C . LEU A 1 112 ? -2.921 -2.779 -6.640 1.00 75.00 112 LEU A C 1
ATOM 859 O O . LEU A 1 112 ? -3.743 -2.717 -5.726 1.00 75.00 112 LEU A O 1
ATOM 863 N N . GLY A 1 113 ? -2.851 -3.834 -7.453 1.00 76.50 113 GLY A N 1
ATOM 864 C CA . GLY A 1 113 ? -3.721 -5.003 -7.338 1.00 76.50 113 GLY A CA 1
ATOM 865 C C . GLY A 1 113 ? -3.557 -5.732 -6.003 1.00 76.50 113 GLY A C 1
ATOM 866 O O . GLY A 1 113 ? -4.552 -6.063 -5.355 1.00 76.50 113 GLY A O 1
ATOM 867 N N . ALA A 1 114 ? -2.316 -5.922 -5.547 1.00 76.62 114 ALA A N 1
ATOM 868 C CA . ALA A 1 114 ? -2.010 -6.553 -4.266 1.00 76.62 114 ALA A CA 1
ATOM 869 C C . ALA A 1 114 ? -2.558 -5.749 -3.075 1.00 76.62 114 ALA A C 1
ATOM 871 O O . ALA A 1 114 ? -3.100 -6.338 -2.141 1.00 76.62 114 ALA A O 1
ATOM 872 N N . GLY A 1 115 ? -2.489 -4.415 -3.133 1.00 70.12 115 GLY A N 1
ATOM 873 C CA . GLY A 1 115 ? -3.059 -3.539 -2.105 1.00 70.12 115 GLY A CA 1
ATOM 874 C C . GLY A 1 115 ? -4.588 -3.500 -2.103 1.00 70.12 115 GLY A C 1
ATOM 875 O O . GLY A 1 115 ? -5.207 -3.387 -1.051 1.00 70.12 115 GLY A O 1
ATOM 876 N N . MET A 1 116 ? -5.228 -3.635 -3.264 1.00 74.88 116 MET A N 1
ATOM 877 C CA . MET A 1 116 ? -6.693 -3.594 -3.364 1.00 74.88 116 MET A CA 1
ATOM 878 C C . MET A 1 116 ? -7.367 -4.935 -3.046 1.00 74.88 116 MET A C 1
ATOM 880 O O . MET A 1 116 ? -8.566 -4.973 -2.743 1.00 74.88 116 MET A O 1
ATOM 884 N N . ALA A 1 117 ? -6.635 -6.049 -3.107 1.00 78.81 117 ALA A N 1
ATOM 885 C CA . ALA A 1 117 ? -7.210 -7.380 -2.936 1.00 78.81 117 ALA A CA 1
ATOM 886 C C . ALA A 1 117 ? -7.828 -7.616 -1.539 1.00 78.81 117 ALA A C 1
ATOM 888 O O . ALA A 1 117 ? -8.965 -8.093 -1.481 1.00 78.81 117 ALA A O 1
ATOM 889 N N . PRO A 1 118 ? -7.184 -7.271 -0.405 1.00 76.62 118 PRO A N 1
ATOM 890 C CA . PRO A 1 118 ? -7.782 -7.507 0.913 1.00 76.62 118 PRO A CA 1
ATOM 891 C C . PRO A 1 118 ? -8.963 -6.574 1.197 1.00 76.62 118 PRO A C 1
ATOM 893 O O . PRO A 1 118 ? -9.977 -7.011 1.749 1.00 76.62 118 PRO A O 1
ATOM 896 N N . VAL A 1 119 ? -8.874 -5.315 0.751 1.00 73.19 119 VAL A N 1
ATOM 897 C CA . VAL A 1 119 ? -9.947 -4.318 0.894 1.00 73.19 119 VAL A CA 1
ATOM 898 C C . VAL A 1 119 ? -11.189 -4.745 0.115 1.00 73.19 119 VAL A C 1
ATOM 900 O O . VAL A 1 119 ? -12.284 -4.796 0.673 1.00 73.19 119 VAL A O 1
ATOM 903 N N . SER A 1 120 ? -11.030 -5.119 -1.157 1.00 72.88 120 SER A N 1
ATOM 904 C CA . SER A 1 120 ? -12.146 -5.564 -2.000 1.00 72.88 120 SER A CA 1
ATOM 905 C C . SER A 1 120 ? -12.779 -6.865 -1.496 1.00 72.88 120 SER A C 1
ATOM 907 O O . SER A 1 120 ? -14.005 -6.998 -1.518 1.00 72.88 120 SER A O 1
ATOM 909 N N . ARG A 1 121 ? -11.979 -7.804 -0.970 1.00 80.31 121 ARG A N 1
ATOM 910 C CA . ARG A 1 121 ? -12.469 -9.047 -0.355 1.00 80.31 121 ARG A CA 1
ATOM 911 C C . ARG A 1 121 ? -13.330 -8.770 0.876 1.00 80.31 121 ARG A C 1
ATOM 913 O O . ARG A 1 121 ? -14.445 -9.285 0.959 1.00 80.31 121 ARG A O 1
ATOM 920 N N . ARG A 1 122 ? -12.850 -7.930 1.802 1.00 77.44 122 ARG A N 1
ATOM 921 C CA . ARG A 1 122 ? -13.608 -7.556 3.008 1.00 77.44 122 ARG A CA 1
ATOM 922 C C . ARG A 1 122 ? -14.847 -6.729 2.678 1.00 77.44 122 ARG A C 1
ATOM 924 O O . ARG A 1 122 ? -15.899 -6.987 3.252 1.00 77.44 122 ARG A O 1
ATOM 931 N N . ALA A 1 123 ? -14.766 -5.805 1.720 1.00 72.19 123 ALA A N 1
ATOM 932 C CA . ALA A 1 123 ? -15.927 -5.042 1.262 1.00 72.19 123 ALA A CA 1
ATOM 933 C C . ALA A 1 123 ? -17.032 -5.965 0.719 1.00 72.19 123 ALA A C 1
ATOM 935 O O . ALA A 1 123 ? -18.189 -5.849 1.120 1.00 72.19 123 ALA A O 1
ATOM 936 N N . ARG A 1 124 ? -16.672 -6.947 -0.122 1.00 79.25 124 ARG A N 1
ATOM 937 C CA . ARG A 1 124 ? -17.612 -7.955 -0.644 1.00 79.25 124 ARG A CA 1
ATOM 938 C C . ARG A 1 124 ? -18.195 -8.839 0.462 1.00 79.25 124 ARG A C 1
ATOM 940 O O . ARG A 1 124 ? -19.392 -9.115 0.453 1.00 79.25 124 ARG A O 1
ATOM 947 N N . ALA A 1 125 ? -17.375 -9.269 1.422 1.00 77.25 125 ALA A N 1
ATOM 948 C CA . ALA A 1 125 ? -17.839 -10.063 2.559 1.00 77.25 125 ALA A CA 1
ATOM 949 C C . ALA A 1 125 ? -18.831 -9.284 3.442 1.00 77.25 125 ALA A C 1
ATOM 951 O O . ALA A 1 125 ? -19.868 -9.826 3.825 1.00 77.25 125 ALA A O 1
ATOM 952 N N . ASN A 1 126 ? -18.557 -8.003 3.703 1.00 75.94 126 ASN A N 1
ATOM 953 C CA . ASN A 1 126 ? -19.438 -7.134 4.480 1.00 75.94 126 ASN A CA 1
ATOM 954 C C . ASN A 1 126 ? -20.768 -6.883 3.744 1.00 75.94 126 ASN A C 1
ATOM 956 O O . ASN A 1 126 ? -21.834 -7.073 4.324 1.00 75.94 126 ASN A O 1
ATOM 960 N N . ALA A 1 127 ? -20.719 -6.601 2.435 1.00 72.38 127 ALA A N 1
ATOM 961 C CA . ALA A 1 127 ? -21.913 -6.486 1.594 1.00 72.38 127 ALA A CA 1
ATOM 962 C C . ALA A 1 127 ? -22.777 -7.763 1.616 1.00 72.38 127 ALA A C 1
ATOM 964 O O . ALA A 1 127 ? -23.996 -7.682 1.746 1.00 72.38 127 ALA A O 1
ATOM 965 N N . LYS A 1 128 ? -22.163 -8.955 1.574 1.00 77.62 128 LYS A N 1
ATOM 966 C CA . LYS A 1 128 ? -22.885 -10.236 1.678 1.00 77.62 128 LYS A CA 1
ATOM 967 C C . LYS A 1 128 ? -23.542 -10.434 3.049 1.00 77.62 128 LYS A C 1
ATOM 969 O O . LYS A 1 128 ? -24.627 -11.005 3.124 1.00 77.62 128 LYS A O 1
ATOM 974 N N . ARG A 1 129 ? -22.899 -9.981 4.131 1.00 71.50 129 ARG A N 1
ATO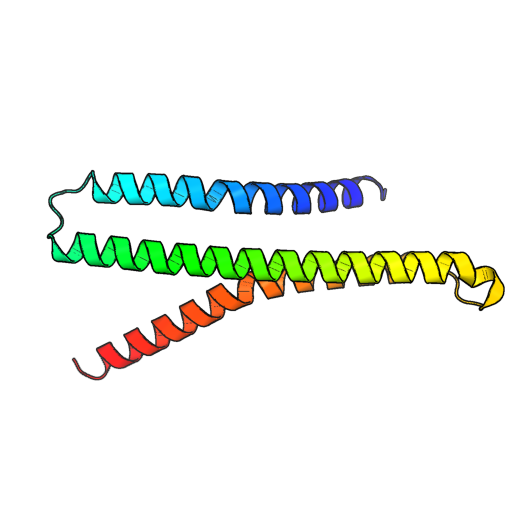M 975 C CA . ARG A 1 129 ? -23.455 -10.046 5.494 1.00 71.50 129 ARG A CA 1
ATOM 976 C C . ARG A 1 129 ? -24.668 -9.126 5.644 1.00 71.50 129 ARG A C 1
ATOM 978 O O . ARG A 1 129 ? -25.692 -9.574 6.146 1.00 71.50 129 ARG A O 1
ATOM 985 N N . LEU A 1 130 ? -24.564 -7.889 5.160 1.00 71.31 130 LEU A N 1
ATOM 986 C CA . LEU A 1 130 ? -25.651 -6.903 5.196 1.00 71.31 130 LEU A CA 1
ATOM 987 C C . LEU A 1 130 ? -26.828 -7.306 4.299 1.00 71.31 130 LEU A C 1
ATOM 989 O O . LEU A 1 130 ? -27.980 -7.189 4.701 1.00 71.31 130 LEU A O 1
ATOM 993 N N . GLY A 1 131 ? -26.547 -7.868 3.121 1.00 69.06 131 GLY A N 1
ATOM 994 C CA . GLY A 1 131 ? -27.585 -8.436 2.261 1.00 69.06 131 GLY A CA 1
ATOM 995 C C . GLY A 1 131 ? -28.341 -9.580 2.940 1.00 69.06 131 GLY A C 1
ATOM 996 O O . GLY A 1 131 ? -29.550 -9.671 2.799 1.00 69.06 131 GLY A O 1
ATOM 997 N N . LYS A 1 132 ? -27.667 -10.418 3.742 1.00 59.41 132 LYS A N 1
ATOM 998 C CA . LYS A 1 132 ? -28.341 -11.459 4.531 1.00 59.41 132 LYS A CA 1
ATOM 999 C C . LYS A 1 132 ? -29.174 -10.886 5.678 1.00 59.41 132 LYS A C 1
ATOM 1001 O O . LYS A 1 132 ? -30.260 -11.395 5.895 1.00 59.41 132 LYS A O 1
ATOM 1006 N N . SER A 1 133 ? -28.722 -9.856 6.397 1.00 52.66 133 SER A N 1
ATOM 1007 C CA . SER A 1 133 ? -29.513 -9.308 7.513 1.00 52.66 133 SER A CA 1
ATOM 1008 C C . SER A 1 133 ? -30.807 -8.628 7.056 1.00 52.66 133 SER A C 1
ATOM 1010 O O . SER A 1 133 ? -31.794 -8.689 7.775 1.00 52.66 133 SER A O 1
ATOM 1012 N N . ILE A 1 134 ? -30.818 -8.036 5.855 1.00 50.34 134 ILE A N 1
ATOM 1013 C CA . ILE A 1 134 ? -32.009 -7.408 5.251 1.00 50.34 134 ILE A CA 1
ATOM 1014 C C . ILE A 1 134 ? -33.063 -8.439 4.811 1.00 50.34 134 ILE A C 1
ATOM 1016 O O . ILE A 1 134 ? -34.236 -8.109 4.742 1.00 50.34 134 ILE A O 1
ATOM 1020 N N . ILE A 1 135 ? -32.671 -9.686 4.529 1.00 50.97 135 ILE A N 1
ATOM 1021 C CA . ILE A 1 135 ? -33.594 -10.737 4.056 1.00 50.97 135 ILE A CA 1
ATOM 1022 C C . ILE A 1 135 ? -34.302 -11.457 5.228 1.00 50.97 135 ILE A C 1
ATOM 1024 O O . ILE A 1 135 ? -35.281 -12.161 5.008 1.00 50.97 135 ILE A O 1
ATOM 1028 N N . TRP A 1 136 ? -33.830 -11.282 6.468 1.00 44.91 136 TRP A N 1
ATOM 1029 C CA . TRP A 1 136 ? -34.381 -11.927 7.675 1.00 44.91 136 TRP A CA 1
ATOM 1030 C C . TRP A 1 136 ? -34.902 -10.928 8.730 1.00 44.91 136 TRP A C 1
ATOM 1032 O O . TRP A 1 136 ? -35.045 -11.303 9.892 1.00 44.91 136 TRP A O 1
ATOM 1042 N N . SER A 1 137 ? -35.142 -9.668 8.348 1.00 43.12 137 SER A N 1
ATOM 1043 C CA . SER A 1 137 ? -35.865 -8.662 9.154 1.00 43.12 137 SER A CA 1
ATOM 1044 C C . SER A 1 137 ? -37.210 -8.367 8.507 1.00 43.12 137 SER A C 1
ATOM 1046 O O . SER A 1 137 ? -38.174 -8.137 9.263 1.00 43.12 137 SER A O 1
#

InterPro domains:
  IPR053785 PhaP6-like [NF045536] (9-130)

Sequence (137 aa):
MTNSTHKGTKRLAMQTVRLAVAVPQVVSIRMARMALSGPNPTSRDRTEFQRMGAEKLEAFGESWNAMAWQMLRANQALTLSMMRSWWSPWFGGQPSLASAMQQAQGAALGVLGAGMAPVSRRARANAKRLGKSIIWS